Protein AF-A0A9E7ACR1-F1 (afdb_monomer)

Radius of gyration: 17.28 Å; Cα contacts (8 Å, |Δi|>4): 183; chains: 1; bounding box: 45×32×52 Å

InterPro domains:
  IPR011733 Conserved hypothetical CHP02185, integral membrane [PF09605] (6-161)

pLDDT: mean 81.13, std 7.07, range [44.41, 92.38]

Organism: NCBI:txid1382

Foldseek 3Di:
DQPLVVLLCCLQQVLLVVQLVLLLQLQVVQDQQSQLVVLQVVLVVVCVVVLVLSNVLSNVLSVVLSVLQPDHSSSNPLVSSLVSQLSSSLSVLCSLQVCCVPPVPVVLVVCVVPDDPVSSVSSVCCRPPPVNSVSSSVSNSNSSVNSSVVSVVCCVPPPVVVPPD

Sequence (165 aa):
MAPQNTFFVGSWLFPLLATPFYLVMADRIGKRGVLSGSILIFGVLYTFMGGLYCAPVAIVGAVIGELVMWGKDSYHDIKRVIGGYIVYWVTFGFYGIIPYVLFREAYMKQLETYYNAADVTAMIAQYTELPWILLMMALFAAGTIVGGLIGSKFLKKHVRKAKIA

Mean predicted aligned error: 6.89 Å

Structure (mmCIF, N/CA/C/O backbone):
data_AF-A0A9E7ACR1-F1
#
_entry.id   AF-A0A9E7ACR1-F1
#
loop_
_atom_site.group_PDB
_atom_site.id
_atom_site.type_symbol
_atom_site.label_atom_id
_atom_site.label_alt_id
_atom_site.label_comp_id
_atom_site.label_asym_id
_atom_site.label_entity_id
_atom_site.label_seq_id
_atom_site.pdbx_PDB_ins_code
_atom_site.Cartn_x
_atom_site.Cartn_y
_atom_site.Cartn_z
_atom_site.occupancy
_atom_site.B_iso_or_equiv
_atom_site.auth_seq_id
_atom_site.auth_comp_id
_atom_site.auth_asym_id
_atom_site.auth_atom_id
_atom_site.pdbx_PDB_model_num
ATOM 1 N N . MET A 1 1 ? 23.746 -1.151 -2.161 1.00 58.59 1 MET A N 1
ATOM 2 C CA . MET A 1 1 ? 22.807 -2.297 -2.220 1.00 58.59 1 MET A CA 1
ATOM 3 C C . MET A 1 1 ? 22.159 -2.287 -3.592 1.00 58.59 1 MET A C 1
ATOM 5 O O . MET A 1 1 ? 21.960 -1.192 -4.103 1.00 58.59 1 MET A O 1
ATOM 9 N N . ALA A 1 2 ? 21.851 -3.450 -4.173 1.00 76.00 2 ALA A N 1
ATOM 10 C CA . ALA A 1 2 ? 21.134 -3.500 -5.447 1.00 76.00 2 ALA A CA 1
ATOM 11 C C . ALA A 1 2 ? 19.777 -2.769 -5.321 1.00 76.00 2 ALA A C 1
ATOM 13 O O . ALA A 1 2 ? 19.103 -2.957 -4.299 1.00 76.00 2 ALA A O 1
ATOM 14 N N . PRO A 1 3 ? 19.355 -1.966 -6.313 1.00 74.19 3 PRO A N 1
ATOM 15 C CA . PRO A 1 3 ? 18.097 -1.211 -6.260 1.00 74.19 3 PRO A CA 1
ATOM 16 C C . PRO A 1 3 ? 16.863 -2.095 -6.017 1.00 74.19 3 PRO A C 1
ATOM 18 O O . PRO A 1 3 ? 15.929 -1.717 -5.305 1.00 74.19 3 PRO A O 1
ATOM 21 N N . GLN A 1 4 ? 16.901 -3.323 -6.530 1.00 75.69 4 GLN A N 1
ATOM 22 C CA . GLN A 1 4 ? 15.875 -4.338 -6.303 1.00 75.69 4 GLN A CA 1
ATOM 23 C C . GLN A 1 4 ? 15.752 -4.727 -4.815 1.00 75.69 4 GLN A C 1
ATOM 25 O O . GLN A 1 4 ? 14.650 -4.827 -4.277 1.00 75.69 4 GLN A O 1
ATOM 30 N N . ASN A 1 5 ? 16.873 -4.864 -4.098 1.00 79.75 5 ASN A N 1
ATOM 31 C CA . ASN A 1 5 ? 16.851 -5.176 -2.665 1.00 79.75 5 ASN A CA 1
ATOM 32 C C . ASN A 1 5 ? 16.250 -4.023 -1.859 1.00 79.75 5 ASN A C 1
ATOM 34 O O . ASN A 1 5 ? 15.468 -4.250 -0.939 1.00 79.75 5 ASN A O 1
ATOM 38 N N . THR A 1 6 ? 16.581 -2.780 -2.218 1.00 80.50 6 THR A N 1
ATOM 39 C CA . THR A 1 6 ? 15.997 -1.605 -1.558 1.00 80.50 6 THR A CA 1
ATOM 40 C C . THR A 1 6 ? 14.488 -1.511 -1.781 1.00 80.50 6 THR A C 1
ATOM 42 O O . THR A 1 6 ? 13.760 -1.160 -0.852 1.00 80.50 6 THR A O 1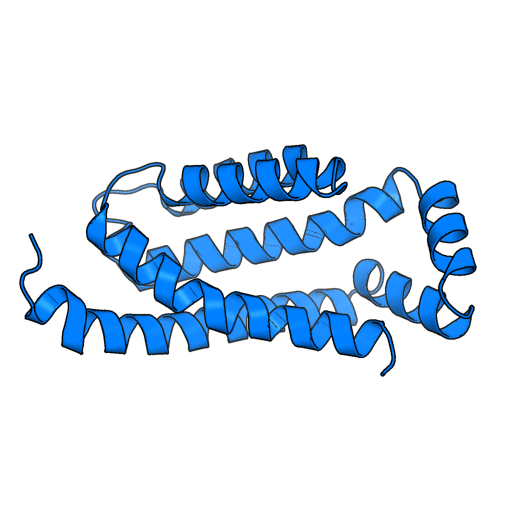
ATOM 45 N N . PHE A 1 7 ? 14.000 -1.904 -2.962 1.00 80.75 7 PHE A N 1
ATOM 46 C CA . PHE A 1 7 ? 12.570 -1.954 -3.263 1.00 80.75 7 PHE A CA 1
ATOM 47 C C . PHE A 1 7 ? 11.829 -2.985 -2.399 1.00 80.75 7 PHE A C 1
ATOM 49 O O . PHE A 1 7 ? 10.820 -2.660 -1.765 1.00 80.75 7 PHE A O 1
ATOM 56 N N . PHE A 1 8 ? 12.354 -4.209 -2.293 1.00 82.25 8 PHE A N 1
ATOM 57 C CA . PHE A 1 8 ? 11.736 -5.241 -1.457 1.00 82.25 8 PHE A CA 1
ATOM 58 C C . PHE A 1 8 ? 11.787 -4.907 0.032 1.00 82.25 8 PHE A C 1
ATOM 60 O O . PHE A 1 8 ? 10.809 -5.157 0.732 1.00 82.25 8 PHE A O 1
ATOM 67 N N . VAL A 1 9 ? 12.867 -4.283 0.517 1.00 84.69 9 VAL A N 1
ATOM 68 C CA . VAL A 1 9 ? 12.928 -3.789 1.901 1.00 84.69 9 VAL A CA 1
ATOM 69 C C . VAL A 1 9 ? 11.837 -2.750 2.155 1.00 84.69 9 VAL A C 1
ATOM 71 O O . VAL A 1 9 ? 11.100 -2.868 3.131 1.00 84.69 9 VAL A O 1
ATOM 74 N N . GLY A 1 10 ? 11.664 -1.781 1.252 1.00 83.06 10 GLY A N 1
ATOM 75 C CA . GLY A 1 10 ? 10.570 -0.813 1.350 1.00 83.06 10 GLY A CA 1
ATOM 76 C C . GLY A 1 10 ? 9.189 -1.480 1.358 1.00 83.06 10 GLY A C 1
ATOM 77 O O . GLY A 1 10 ? 8.321 -1.093 2.139 1.00 83.06 10 GLY A O 1
ATOM 78 N N . SER A 1 11 ? 9.009 -2.530 0.554 1.00 83.44 11 SER A N 1
ATOM 79 C CA . SER A 1 11 ? 7.715 -3.194 0.344 1.00 83.44 11 SER A CA 1
ATOM 80 C C . SER A 1 11 ? 7.116 -3.836 1.602 1.00 83.44 11 SER A C 1
ATOM 82 O O . SER A 1 11 ? 5.901 -3.947 1.695 1.00 83.44 11 SER A O 1
ATOM 84 N N . TRP A 1 12 ? 7.908 -4.224 2.606 1.00 83.81 12 TRP A N 1
ATOM 85 C CA . TRP A 1 12 ? 7.357 -4.692 3.892 1.00 83.81 12 TRP A CA 1
ATOM 86 C C . TRP A 1 12 ? 7.523 -3.675 5.023 1.00 83.81 12 TRP A C 1
ATOM 88 O O . TRP A 1 12 ? 6.684 -3.615 5.924 1.00 83.81 12 TRP A O 1
ATOM 98 N N . LEU A 1 13 ? 8.574 -2.853 4.978 1.00 87.81 13 LEU A N 1
ATOM 99 C CA . LEU A 1 13 ? 8.929 -1.944 6.064 1.00 87.81 13 LEU A CA 1
ATOM 100 C C . LEU A 1 13 ? 8.011 -0.71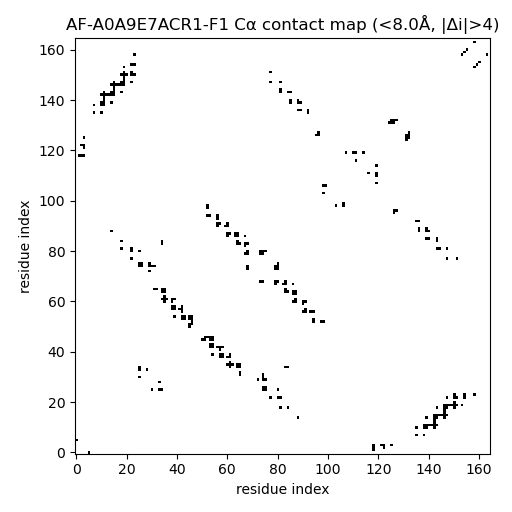1 6.097 1.00 87.81 13 LEU A C 1
ATOM 102 O O . LEU A 1 13 ? 7.572 -0.314 7.178 1.00 87.81 13 LEU A O 1
ATOM 106 N N . PHE A 1 14 ? 7.627 -0.163 4.935 1.00 85.19 14 PHE A N 1
ATOM 107 C CA . PHE A 1 14 ? 6.649 0.932 4.867 1.00 85.19 14 PHE A CA 1
ATOM 108 C C . PHE A 1 14 ? 5.275 0.526 5.424 1.00 85.19 14 PHE A C 1
ATOM 110 O O . PHE A 1 14 ? 4.798 1.209 6.335 1.00 85.19 14 PHE A O 1
ATOM 117 N N . PRO A 1 15 ? 4.644 -0.584 4.983 1.00 86.56 15 PRO A N 1
ATOM 118 C CA . PRO A 1 15 ? 3.390 -1.031 5.581 1.00 86.56 15 PRO A CA 1
ATOM 119 C C . PRO A 1 15 ? 3.520 -1.346 7.068 1.00 86.56 15 PRO A C 1
ATOM 121 O O . PRO A 1 15 ? 2.628 -0.997 7.840 1.00 86.56 15 PRO A O 1
ATOM 124 N N . LEU A 1 16 ? 4.621 -1.969 7.495 1.00 89.75 16 LEU A N 1
ATOM 125 C CA . LEU A 1 16 ? 4.832 -2.313 8.900 1.00 89.75 16 LEU A CA 1
ATOM 126 C C . LEU A 1 16 ? 4.833 -1.078 9.801 1.00 89.75 16 LEU A C 1
ATOM 128 O O . LEU A 1 16 ? 4.236 -1.115 10.877 1.00 89.75 16 LEU A O 1
ATOM 132 N N . LEU A 1 17 ? 5.468 0.009 9.360 1.00 88.69 17 LEU A N 1
ATOM 133 C CA . LEU A 1 17 ? 5.509 1.259 10.114 1.00 88.69 17 LEU A CA 1
ATOM 134 C C . LEU A 1 17 ? 4.220 2.070 9.978 1.00 88.69 17 LEU A C 1
ATOM 136 O O . LEU A 1 17 ? 3.770 2.633 10.969 1.00 88.69 17 LEU A O 1
ATOM 140 N N . ALA A 1 18 ? 3.606 2.122 8.794 1.00 87.25 18 ALA A N 1
ATOM 141 C CA . ALA A 1 18 ? 2.428 2.953 8.543 1.00 87.25 18 ALA A CA 1
ATOM 142 C C . ALA A 1 18 ? 1.132 2.360 9.125 1.00 87.25 18 ALA A C 1
ATOM 144 O O . ALA A 1 18 ? 0.287 3.094 9.644 1.00 87.25 18 ALA A O 1
ATOM 145 N N . THR A 1 19 ? 0.980 1.031 9.096 1.00 88.62 19 THR A N 1
ATOM 146 C CA . THR A 1 19 ? -0.263 0.357 9.514 1.00 88.62 19 THR A CA 1
ATOM 147 C C . THR A 1 19 ? -0.652 0.621 10.975 1.00 88.62 19 THR A C 1
ATOM 149 O O . THR A 1 19 ? -1.828 0.904 11.210 1.00 88.62 19 THR A O 1
ATOM 152 N N . PRO A 1 20 ? 0.258 0.581 11.973 1.00 86.88 20 PRO A N 1
ATOM 153 C CA . PRO A 1 20 ? -0.089 0.903 13.353 1.00 86.88 20 PRO A CA 1
ATOM 154 C C . PRO A 1 20 ? -0.726 2.289 13.512 1.00 86.88 20 PRO A C 1
ATOM 156 O O . PRO A 1 20 ? -1.731 2.421 14.209 1.00 86.88 20 PRO A O 1
ATOM 159 N N . PHE A 1 21 ? -0.171 3.310 12.852 1.00 86.56 21 PHE A N 1
ATOM 160 C CA . PHE A 1 21 ? -0.686 4.680 12.923 1.00 86.56 21 PHE A CA 1
ATOM 161 C C . PHE A 1 21 ? -2.009 4.824 12.182 1.00 86.56 21 PHE A C 1
ATOM 163 O O . PHE A 1 21 ? -2.943 5.430 12.710 1.00 86.56 21 PHE A O 1
ATOM 170 N N . TYR A 1 22 ? -2.112 4.216 10.998 1.00 86.12 22 TYR A N 1
ATOM 171 C CA . TYR A 1 22 ? -3.355 4.197 10.241 1.00 86.12 22 TYR A CA 1
ATOM 172 C C . TYR A 1 22 ? -4.493 3.558 11.050 1.00 86.12 22 TYR A C 1
ATOM 174 O O . TYR A 1 22 ? -5.585 4.110 11.113 1.00 86.12 22 TYR A O 1
ATOM 182 N N . LEU A 1 23 ? -4.223 2.454 11.750 1.00 85.94 23 LEU A N 1
ATOM 183 C CA . LEU A 1 23 ? -5.199 1.754 12.589 1.00 85.94 23 LEU A CA 1
ATOM 184 C C . LEU A 1 23 ? -5.679 2.627 13.760 1.00 85.94 23 LEU A C 1
ATOM 186 O O . LEU A 1 23 ? -6.873 2.667 14.044 1.00 85.94 23 LEU A O 1
ATOM 190 N N . VAL A 1 24 ? -4.779 3.378 14.403 1.00 84.25 24 VAL A N 1
ATOM 191 C CA . VAL A 1 24 ? -5.146 4.340 15.459 1.00 84.25 24 VAL A CA 1
ATOM 192 C C . VAL A 1 24 ? -6.015 5.474 14.911 1.00 84.25 24 VAL A C 1
ATOM 194 O O . VAL A 1 24 ? -7.001 5.852 15.542 1.00 84.25 24 VAL A O 1
ATOM 197 N N . MET A 1 25 ? -5.669 6.012 13.742 1.00 85.50 25 MET A N 1
ATOM 198 C CA . MET A 1 25 ? -6.438 7.072 13.089 1.00 85.50 25 MET A CA 1
ATOM 199 C C . MET A 1 25 ? -7.823 6.580 12.645 1.00 85.50 25 MET A C 1
ATOM 201 O O . MET A 1 25 ? -8.819 7.260 12.889 1.00 85.50 25 MET A O 1
ATOM 205 N N . ALA A 1 26 ? -7.892 5.391 12.040 1.00 85.81 26 ALA A N 1
ATOM 206 C CA . ALA A 1 26 ? -9.129 4.743 11.619 1.00 85.81 26 ALA A CA 1
ATOM 207 C C . ALA A 1 26 ? -10.080 4.519 12.803 1.00 85.81 26 ALA A C 1
ATOM 209 O O . ALA A 1 26 ? -11.244 4.907 12.715 1.00 85.81 26 ALA A O 1
ATOM 210 N N . ASP A 1 27 ? -9.572 3.985 13.919 1.00 84.19 27 ASP A N 1
ATOM 211 C CA . ASP A 1 27 ? -10.364 3.744 15.132 1.00 84.19 27 ASP A CA 1
ATOM 212 C C . ASP A 1 27 ? -10.870 5.041 15.772 1.00 84.19 27 ASP A C 1
ATOM 214 O O . ASP A 1 27 ? -11.996 5.093 16.252 1.00 84.19 27 ASP A O 1
ATOM 218 N N . ARG A 1 28 ? -10.055 6.105 15.776 1.00 81.25 28 ARG A N 1
ATOM 219 C CA . ARG A 1 28 ? -10.448 7.389 16.375 1.00 81.25 28 ARG A CA 1
ATOM 220 C C . ARG A 1 28 ? -11.470 8.149 15.551 1.00 81.25 28 ARG A C 1
ATOM 222 O O . AR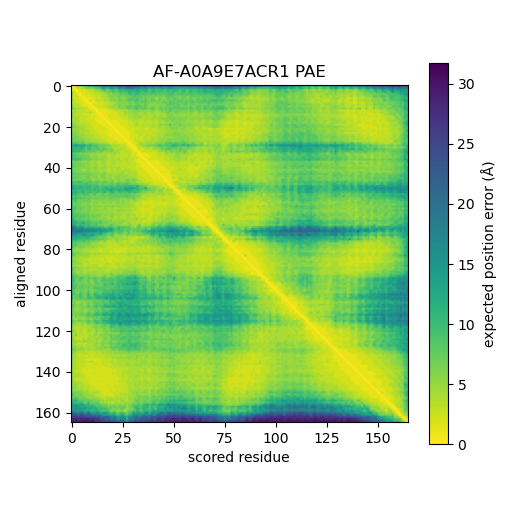G A 1 28 ? -12.392 8.730 16.112 1.00 81.25 28 ARG A O 1
ATOM 229 N N . ILE A 1 29 ? -11.268 8.223 14.238 1.00 83.69 29 ILE A N 1
ATOM 230 C CA . ILE A 1 29 ? -12.178 8.988 13.390 1.00 83.69 29 ILE A CA 1
ATOM 23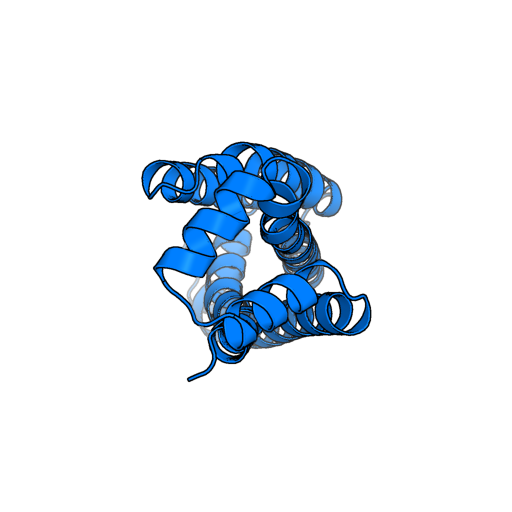1 C C . ILE A 1 29 ? -13.475 8.199 13.197 1.00 83.69 29 ILE A C 1
ATOM 233 O O . ILE A 1 29 ? -14.546 8.801 13.222 1.00 83.69 29 ILE A O 1
ATOM 237 N N . GLY A 1 30 ? -13.393 6.878 12.994 1.00 79.38 30 GLY A N 1
ATOM 238 C CA . GLY A 1 30 ? -14.554 5.984 12.925 1.00 79.38 30 GLY A CA 1
ATOM 239 C C . GLY A 1 30 ? -15.549 6.291 11.796 1.00 79.38 30 GLY A C 1
ATOM 240 O O . GLY A 1 30 ? -16.653 5.747 11.785 1.00 79.38 30 GLY A O 1
ATOM 241 N N . LYS A 1 31 ? -15.195 7.174 10.851 1.00 81.25 31 LYS A N 1
ATOM 242 C CA . LYS A 1 31 ? -16.069 7.650 9.768 1.00 81.25 31 LYS A CA 1
ATOM 243 C C . LYS A 1 31 ? -15.674 7.044 8.428 1.00 81.25 31 LYS A C 1
ATOM 245 O O . LYS A 1 31 ? -14.513 6.732 8.177 1.00 81.25 31 LYS A O 1
ATOM 250 N N . ARG A 1 32 ? -16.666 6.944 7.543 1.00 80.56 32 ARG A N 1
ATOM 251 C CA . ARG A 1 32 ? -16.461 6.602 6.131 1.00 80.56 32 ARG A CA 1
ATOM 252 C C . ARG A 1 32 ? -15.594 7.654 5.448 1.00 80.56 32 ARG A C 1
ATOM 254 O O . ARG A 1 32 ? -15.688 8.836 5.773 1.00 80.56 32 ARG A O 1
ATOM 261 N N . GLY A 1 33 ? -14.754 7.214 4.524 1.00 80.50 33 GLY A N 1
ATOM 262 C CA . GLY A 1 33 ? -13.837 8.056 3.770 1.00 80.50 33 GLY A CA 1
ATOM 263 C C . GLY A 1 33 ? -12.489 8.283 4.447 1.00 80.50 33 GLY A C 1
ATOM 264 O O . GLY A 1 33 ? -11.645 8.949 3.862 1.00 80.50 33 GLY A O 1
ATOM 265 N N . VAL A 1 34 ? -12.232 7.742 5.645 1.00 84.75 34 VAL A N 1
ATOM 266 C CA . VAL A 1 34 ? -10.931 7.922 6.325 1.00 84.75 34 VAL A CA 1
ATOM 267 C C . VAL A 1 34 ? -9.805 7.224 5.568 1.00 84.75 34 VAL A C 1
ATOM 269 O O . VAL A 1 34 ? -8.718 7.781 5.423 1.00 84.75 34 VAL A O 1
ATOM 272 N N . LEU A 1 35 ? -10.074 6.023 5.043 1.00 83.69 35 LEU A N 1
ATOM 273 C CA . LEU A 1 35 ? -9.139 5.321 4.164 1.00 83.69 35 LEU A CA 1
ATOM 274 C C . LEU A 1 35 ? -8.911 6.150 2.893 1.00 83.69 35 LEU A C 1
ATOM 276 O O . LEU A 1 35 ? -7.779 6.551 2.629 1.00 83.69 35 LEU A O 1
ATOM 280 N N . SER A 1 36 ? -9.988 6.492 2.181 1.00 84.94 36 SER A N 1
ATOM 281 C CA . SER A 1 36 ? -9.925 7.299 0.956 1.00 84.94 36 SER A CA 1
ATOM 282 C C . SER A 1 36 ? -9.166 8.612 1.137 1.00 84.94 36 SER A C 1
ATOM 284 O O . SER A 1 36 ? -8.255 8.909 0.374 1.00 84.94 36 SER A O 1
ATOM 286 N N . GLY A 1 37 ? -9.500 9.386 2.169 1.00 84.75 37 GLY A N 1
ATOM 287 C CA . GLY A 1 37 ? -8.884 10.679 2.452 1.00 84.75 37 GLY A CA 1
ATOM 288 C C . GLY A 1 37 ? -7.391 10.553 2.732 1.00 84.75 37 GLY A C 1
ATOM 289 O O . GLY A 1 37 ? -6.604 11.323 2.189 1.00 84.75 37 GLY A O 1
ATOM 290 N N . SER A 1 38 ? -6.981 9.542 3.505 1.00 84.62 38 SER A N 1
ATOM 291 C CA . SER A 1 38 ? -5.559 9.297 3.774 1.00 84.62 38 SER A CA 1
ATOM 292 C C . SER A 1 38 ? -4.772 8.946 2.507 1.00 84.62 38 SER A C 1
ATOM 294 O O . SER A 1 38 ? -3.675 9.464 2.298 1.00 84.62 38 SER A O 1
ATOM 296 N N . ILE A 1 39 ? -5.365 8.137 1.624 1.00 84.88 39 ILE A N 1
ATOM 297 C CA . ILE A 1 39 ? -4.759 7.729 0.354 1.00 84.88 39 ILE A CA 1
ATOM 298 C C . ILE A 1 39 ? -4.687 8.905 -0.622 1.00 84.88 39 ILE A C 1
ATOM 300 O O . ILE A 1 39 ? -3.666 9.091 -1.278 1.00 84.88 39 ILE A O 1
ATOM 304 N N . LEU A 1 40 ? -5.743 9.715 -0.711 1.00 86.19 40 LEU A N 1
ATOM 305 C CA . LEU A 1 40 ? -5.781 10.881 -1.591 1.00 86.19 40 LEU A CA 1
ATOM 306 C C . LEU A 1 40 ? -4.769 11.942 -1.158 1.00 86.19 40 LEU A C 1
ATOM 308 O O . LEU A 1 40 ? -4.049 12.460 -2.006 1.00 86.19 40 LEU A O 1
ATOM 312 N N . ILE A 1 41 ? -4.656 12.223 0.145 1.00 87.06 41 ILE A N 1
ATOM 313 C CA . ILE A 1 41 ? -3.630 13.138 0.668 1.00 87.06 41 ILE A CA 1
ATOM 314 C C . ILE A 1 41 ? -2.235 12.616 0.313 1.00 87.06 41 ILE A C 1
ATOM 316 O O . ILE A 1 41 ? -1.416 13.369 -0.212 1.00 87.06 41 ILE A O 1
ATOM 320 N N . PHE A 1 42 ? -1.977 11.325 0.539 1.00 83.56 42 PHE A N 1
ATOM 321 C CA . PHE A 1 42 ? -0.707 10.709 0.169 1.00 83.56 42 PHE A CA 1
ATOM 322 C C . PHE A 1 42 ? -0.430 10.817 -1.339 1.00 83.56 42 PHE A C 1
ATOM 324 O O . PHE A 1 42 ? 0.654 11.240 -1.733 1.00 83.56 42 PHE A O 1
ATOM 331 N N . GLY A 1 43 ? -1.418 10.512 -2.182 1.00 82.75 43 GLY A N 1
ATOM 332 C CA . GLY A 1 43 ? -1.310 10.607 -3.637 1.00 82.75 43 GLY A CA 1
ATOM 333 C C . GLY A 1 43 ? -1.015 12.022 -4.125 1.00 82.75 43 GLY A C 1
ATOM 334 O O . GLY A 1 43 ? -0.138 12.208 -4.967 1.00 82.75 43 GLY A O 1
ATOM 335 N N . VAL A 1 44 ? -1.687 13.032 -3.566 1.00 84.69 44 VAL A N 1
ATOM 336 C CA . VAL A 1 44 ? -1.451 14.448 -3.890 1.00 84.69 44 VAL A CA 1
ATOM 337 C C . VAL A 1 44 ? -0.032 14.863 -3.506 1.00 84.69 44 VAL A C 1
ATOM 339 O O . VAL A 1 44 ? 0.681 15.421 -4.338 1.00 84.69 44 VAL A O 1
ATOM 342 N N . LEU A 1 45 ? 0.415 14.546 -2.288 1.00 85.69 45 LEU A N 1
ATOM 343 C CA . LEU A 1 45 ? 1.780 14.852 -1.847 1.00 85.69 45 LEU A CA 1
ATOM 344 C C . LEU A 1 45 ? 2.822 14.187 -2.751 1.00 85.69 45 LEU A C 1
ATOM 346 O O . LEU A 1 45 ? 3.765 14.837 -3.195 1.00 85.69 45 LEU A O 1
ATOM 350 N N . TYR A 1 46 ? 2.619 12.914 -3.086 1.00 78.44 46 TYR A N 1
ATOM 351 C CA . TYR A 1 46 ? 3.532 12.170 -3.949 1.00 78.44 46 TYR A CA 1
ATOM 352 C C . TYR A 1 46 ? 3.569 12.727 -5.380 1.00 78.44 46 TYR A C 1
ATOM 354 O O . TYR A 1 46 ? 4.620 12.753 -6.018 1.00 78.44 46 TYR A O 1
ATOM 362 N N . THR A 1 47 ? 2.437 13.242 -5.862 1.00 81.06 47 THR A N 1
ATOM 363 C CA . THR A 1 47 ? 2.332 13.939 -7.152 1.00 81.06 47 THR A CA 1
ATOM 364 C C . THR A 1 47 ? 3.174 15.214 -7.152 1.00 81.06 47 THR A C 1
ATOM 366 O O . THR A 1 47 ? 3.951 15.426 -8.081 1.00 81.06 47 THR A O 1
ATOM 369 N N . PHE A 1 48 ? 3.104 16.022 -6.086 1.00 82.31 48 PHE A N 1
ATOM 370 C CA . PHE A 1 48 ? 3.945 17.218 -5.933 1.00 82.31 48 PHE A CA 1
ATOM 371 C C . PHE A 1 48 ? 5.440 16.898 -5.824 1.00 82.31 48 PHE A C 1
ATOM 373 O O . PHE A 1 48 ? 6.265 17.688 -6.275 1.00 82.31 48 PHE A O 1
ATOM 380 N N . MET A 1 49 ? 5.802 15.731 -5.287 1.00 81.31 49 MET A N 1
ATOM 381 C CA . MET A 1 49 ? 7.189 15.249 -5.229 1.00 81.31 49 MET A CA 1
ATOM 382 C C . MET A 1 49 ? 7.715 14.711 -6.575 1.00 81.31 49 MET A C 1
ATOM 384 O O . MET A 1 49 ? 8.804 14.143 -6.624 1.00 81.31 49 MET A O 1
ATOM 388 N N . GLY A 1 50 ? 6.961 14.877 -7.668 1.00 69.62 50 GLY A N 1
ATOM 389 C CA . GLY A 1 50 ? 7.343 14.454 -9.018 1.00 69.62 50 GLY A CA 1
ATOM 390 C C . GLY A 1 50 ? 6.738 13.118 -9.456 1.00 69.62 50 GLY A C 1
ATOM 391 O O . GLY A 1 50 ? 6.904 12.714 -10.605 1.00 69.62 50 GLY A O 1
ATOM 392 N N . GLY A 1 51 ? 5.984 12.439 -8.588 1.00 72.62 51 GLY A N 1
ATOM 393 C CA . GLY A 1 51 ? 5.265 11.208 -8.910 1.00 72.62 51 GLY A CA 1
ATOM 394 C C . GLY A 1 51 ? 3.908 11.477 -9.554 1.00 72.62 51 GLY A C 1
ATOM 395 O O . GLY A 1 51 ? 2.891 11.058 -9.012 1.00 72.62 51 GLY A O 1
ATOM 396 N N . LEU A 1 52 ? 3.874 12.180 -10.692 1.00 70.94 52 LEU A N 1
ATOM 397 C CA . LEU A 1 52 ? 2.638 12.604 -11.377 1.00 70.94 52 LEU A CA 1
ATOM 398 C C . LEU A 1 52 ? 1.633 11.461 -11.612 1.00 70.94 52 LEU A C 1
ATOM 400 O O . LEU A 1 52 ? 0.423 11.648 -11.495 1.00 70.94 52 LEU A O 1
ATOM 404 N N . TYR A 1 53 ? 2.132 10.253 -11.877 1.00 71.88 53 TYR A N 1
ATOM 405 C CA . TYR A 1 53 ? 1.308 9.065 -12.113 1.00 71.88 53 TYR A 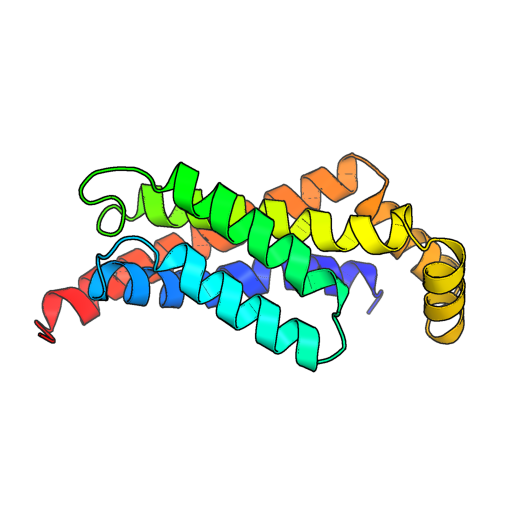CA 1
ATOM 406 C C . TYR A 1 53 ? 0.694 8.474 -10.833 1.00 71.88 53 TYR A C 1
ATOM 408 O O . TYR A 1 53 ? -0.135 7.569 -10.903 1.00 71.88 53 TYR A O 1
ATOM 416 N N . CYS A 1 54 ? 1.090 8.962 -9.655 1.00 73.25 54 CYS A N 1
ATOM 417 C CA . CYS A 1 54 ? 0.579 8.483 -8.377 1.00 73.25 54 CYS A CA 1
ATOM 418 C C . CYS A 1 54 ? -0.840 8.999 -8.129 1.00 73.25 54 CYS A C 1
ATOM 420 O O . CYS A 1 54 ? -1.643 8.277 -7.548 1.00 73.25 54 CYS A O 1
ATOM 422 N N . ALA A 1 55 ? -1.195 10.187 -8.636 1.00 77.88 55 ALA A N 1
ATOM 423 C CA . ALA A 1 55 ? -2.543 10.745 -8.514 1.00 77.88 55 ALA A CA 1
ATOM 424 C C . ALA A 1 55 ? -3.654 9.804 -9.028 1.00 77.88 55 ALA A C 1
ATOM 426 O O . ALA A 1 55 ? -4.539 9.468 -8.237 1.00 77.88 55 ALA A O 1
ATOM 427 N N . PRO A 1 56 ? -3.647 9.329 -10.294 1.00 78.81 56 PRO A N 1
ATOM 428 C CA . PRO A 1 56 ? -4.703 8.441 -10.778 1.00 78.81 56 PRO A CA 1
ATOM 429 C C . PRO A 1 56 ? -4.743 7.113 -10.014 1.00 78.81 56 PRO A C 1
ATOM 431 O O . PRO A 1 56 ? -5.826 6.635 -9.686 1.00 78.81 56 PRO A O 1
ATOM 434 N N . VAL A 1 57 ? -3.588 6.541 -9.655 1.00 79.12 57 VAL A N 1
ATOM 435 C CA . VAL A 1 57 ? -3.551 5.282 -8.892 1.00 79.12 57 VAL A CA 1
ATOM 436 C C . VAL A 1 57 ? -4.052 5.471 -7.465 1.00 79.12 57 VAL A C 1
ATOM 438 O O . VAL A 1 57 ? -4.767 4.614 -6.955 1.00 79.12 57 VAL A O 1
ATOM 441 N N . ALA A 1 58 ? -3.746 6.600 -6.830 1.00 82.69 58 ALA A N 1
ATOM 442 C CA . ALA A 1 58 ? -4.272 6.940 -5.517 1.00 82.69 58 ALA A CA 1
ATOM 443 C C . ALA A 1 58 ? -5.795 7.117 -5.553 1.00 82.69 58 ALA A C 1
ATOM 445 O O . ALA A 1 58 ? -6.466 6.654 -4.639 1.00 82.69 58 ALA A O 1
ATOM 446 N N . ILE A 1 59 ? -6.357 7.707 -6.615 1.00 85.00 59 ILE A N 1
ATOM 447 C CA . ILE A 1 59 ? -7.815 7.803 -6.794 1.00 85.00 59 ILE A CA 1
ATOM 448 C C . ILE A 1 59 ? -8.431 6.404 -6.909 1.00 85.00 59 ILE A C 1
ATOM 450 O O . ILE A 1 59 ? -9.371 6.090 -6.179 1.00 85.00 59 ILE A O 1
ATOM 454 N N . VAL A 1 60 ? -7.883 5.537 -7.768 1.00 85.00 60 VAL A N 1
ATOM 455 C CA . VAL A 1 60 ? -8.380 4.159 -7.921 1.00 85.00 60 VAL A CA 1
ATOM 456 C C . VAL A 1 60 ? -8.239 3.372 -6.614 1.00 85.00 60 VAL A C 1
ATOM 458 O O . VAL A 1 60 ? -9.195 2.737 -6.172 1.00 85.00 60 VAL A O 1
ATOM 461 N N . GLY A 1 61 ? -7.086 3.457 -5.949 1.00 82.75 61 GLY A N 1
ATOM 462 C CA . GLY A 1 61 ? -6.825 2.793 -4.673 1.00 82.75 61 GLY A CA 1
ATOM 463 C C . GLY A 1 61 ? -7.710 3.299 -3.537 1.00 82.75 61 GLY A C 1
ATOM 464 O O . GLY A 1 61 ? -8.165 2.495 -2.726 1.00 82.75 61 GLY A O 1
ATOM 465 N N . ALA A 1 62 ? -8.013 4.599 -3.504 1.00 84.44 62 ALA A N 1
ATOM 466 C CA . ALA A 1 62 ? -8.961 5.178 -2.560 1.00 84.44 62 ALA A CA 1
ATOM 467 C C . ALA A 1 62 ? -10.363 4.596 -2.772 1.00 84.44 62 ALA A C 1
ATOM 469 O O . ALA A 1 62 ? -10.964 4.106 -1.820 1.00 84.44 62 ALA A O 1
ATOM 470 N N . VAL A 1 63 ? -10.850 4.568 -4.017 1.00 85.69 63 VAL A N 1
ATOM 471 C CA . VAL A 1 63 ? -12.178 4.030 -4.346 1.00 85.69 63 VAL A CA 1
ATOM 472 C C . VAL A 1 63 ? -12.267 2.539 -4.020 1.00 85.69 63 VAL A C 1
ATOM 474 O O . VAL A 1 63 ? -13.174 2.125 -3.302 1.00 85.69 63 VAL A O 1
ATOM 477 N N . ILE A 1 64 ? -11.320 1.724 -4.496 1.00 85.31 64 ILE A N 1
ATOM 478 C CA . ILE A 1 64 ? -11.335 0.269 -4.276 1.00 85.31 64 ILE A CA 1
ATOM 479 C C . ILE A 1 64 ? -11.182 -0.057 -2.787 1.00 85.31 64 ILE A C 1
ATOM 481 O O . ILE A 1 64 ? -11.926 -0.882 -2.255 1.00 85.31 64 ILE A O 1
ATOM 485 N N . GLY A 1 65 ? -10.251 0.601 -2.097 1.00 81.44 65 GLY A N 1
ATOM 486 C CA . GLY A 1 65 ? -10.048 0.396 -0.668 1.00 81.44 65 GLY A CA 1
ATOM 487 C C . GLY A 1 65 ? -11.299 0.730 0.150 1.00 81.44 65 GLY A C 1
ATOM 488 O O . GLY A 1 65 ? -11.666 -0.008 1.065 1.00 81.44 65 GLY A O 1
ATOM 489 N N . GLU A 1 66 ? -11.986 1.824 -0.186 1.00 83.25 66 GLU A N 1
ATOM 490 C CA . GLU A 1 66 ? -13.208 2.250 0.501 1.00 83.25 66 GLU A CA 1
ATOM 491 C C . GLU A 1 66 ? -14.376 1.297 0.247 1.00 83.25 66 GLU A C 1
ATOM 493 O O . GLU A 1 66 ? -15.133 0.993 1.169 1.00 83.25 66 GLU A O 1
ATOM 498 N N . LEU A 1 67 ? -14.487 0.769 -0.975 1.00 83.31 67 LEU A N 1
ATOM 499 C CA . LEU A 1 67 ? -15.472 -0.256 -1.320 1.00 83.31 67 LEU A CA 1
ATOM 500 C C . LEU A 1 67 ? -15.279 -1.528 -0.482 1.00 83.31 67 LEU A C 1
ATOM 502 O O . LEU A 1 67 ? -16.257 -2.103 -0.011 1.00 83.31 67 LEU A O 1
ATOM 506 N N . VAL A 1 68 ? -14.034 -1.937 -0.219 1.00 80.06 68 VAL A N 1
ATOM 507 C CA . VAL A 1 68 ? -13.735 -3.075 0.672 1.00 80.06 68 VAL A CA 1
ATOM 508 C C . VAL A 1 68 ? -14.111 -2.773 2.127 1.00 80.06 68 VAL A C 1
ATOM 510 O O . VAL A 1 68 ? -14.527 -3.664 2.869 1.00 80.06 68 VAL A O 1
ATOM 513 N N . MET A 1 69 ? -14.030 -1.506 2.533 1.00 78.50 69 MET A N 1
ATOM 514 C CA . MET A 1 69 ? -14.434 -1.034 3.859 1.00 78.50 69 MET A CA 1
ATOM 515 C C . MET A 1 69 ? -15.937 -0.734 3.975 1.00 78.50 69 MET A C 1
ATOM 517 O O . MET A 1 69 ? -16.403 -0.312 5.041 1.00 78.50 69 MET A O 1
ATOM 521 N N . TRP A 1 70 ? -16.735 -0.996 2.936 1.00 76.12 70 TRP A N 1
ATOM 522 C CA . TRP A 1 70 ? -18.165 -0.704 2.936 1.00 76.12 70 TRP A CA 1
ATOM 523 C C . TRP A 1 70 ? -18.914 -1.540 3.989 1.00 76.12 70 TRP A C 1
ATOM 525 O O . TRP A 1 70 ? -18.931 -2.772 3.975 1.00 76.12 70 TRP A O 1
ATOM 535 N N . GLY A 1 71 ? -19.537 -0.869 4.961 1.00 69.25 71 GLY A N 1
ATOM 536 C CA . GLY A 1 71 ? -20.247 -1.532 6.057 1.00 69.25 71 GLY A CA 1
ATOM 537 C C . GLY A 1 71 ? -20.601 -0.598 7.213 1.00 69.25 71 GLY A C 1
ATOM 538 O O . GLY A 1 71 ? -20.273 0.593 7.193 1.00 69.25 71 GLY A O 1
ATOM 539 N N . LYS A 1 72 ? -21.327 -1.124 8.205 1.00 68.56 72 LYS A N 1
ATOM 540 C CA . LYS A 1 72 ? -21.485 -0.481 9.520 1.00 68.56 72 LYS A CA 1
ATOM 541 C C . LYS A 1 72 ? -20.282 -0.863 10.386 1.00 68.56 72 LYS A C 1
ATOM 543 O O . LYS A 1 72 ? -19.841 -2.005 10.325 1.00 68.56 72 LYS A O 1
ATOM 548 N N . ASP A 1 73 ? -19.738 0.104 11.122 1.00 70.44 73 ASP A N 1
ATOM 549 C CA . ASP A 1 73 ? -18.615 -0.069 12.059 1.00 70.44 73 ASP A CA 1
ATOM 550 C C . ASP A 1 73 ? -17.314 -0.663 11.484 1.00 70.44 73 ASP A C 1
ATOM 552 O O . ASP A 1 73 ? -16.428 -1.063 12.239 1.00 70.44 73 ASP A O 1
ATOM 556 N N . SER A 1 74 ? -17.134 -0.653 10.156 1.00 75.12 74 SER A N 1
ATOM 557 C CA . SER A 1 74 ? -15.942 -1.212 9.498 1.00 75.12 74 SER A CA 1
ATOM 558 C C . SER A 1 74 ? -14.619 -0.632 10.012 1.00 75.12 74 SER A C 1
ATOM 560 O O . SER A 1 74 ? -13.616 -1.335 10.007 1.00 75.12 74 SER A O 1
ATOM 562 N N . TYR A 1 75 ? -14.608 0.624 10.469 1.00 79.00 75 TYR A N 1
ATOM 563 C CA . TYR A 1 75 ? -13.406 1.305 10.965 1.00 79.00 75 TYR A CA 1
ATOM 564 C C . TYR A 1 75 ? -13.039 0.959 12.416 1.00 79.00 75 TYR A C 1
ATOM 566 O O . TYR A 1 75 ? -11.895 1.168 12.810 1.00 79.00 75 TYR A O 1
ATOM 574 N N . HIS A 1 76 ? -13.966 0.383 13.189 1.00 76.69 76 HIS A N 1
ATOM 575 C CA . HIS A 1 76 ? -13.693 -0.137 14.535 1.00 76.69 76 HIS A CA 1
ATOM 576 C C . HIS A 1 76 ? -13.274 -1.619 14.512 1.00 76.69 76 HIS A C 1
ATOM 578 O O . HIS A 1 76 ? -12.707 -2.128 15.489 1.00 76.69 76 HIS A O 1
ATOM 584 N N . ASP A 1 77 ? -13.533 -2.317 13.398 1.00 82.81 77 ASP A N 1
ATOM 585 C CA . ASP A 1 77 ? -13.067 -3.679 13.154 1.00 82.81 77 ASP A CA 1
ATOM 586 C C . ASP A 1 77 ? -11.648 -3.672 12.575 1.00 82.81 77 ASP A C 1
ATOM 588 O O . ASP A 1 77 ? -11.409 -3.469 11.383 1.00 82.81 77 ASP A O 1
ATOM 592 N N . ILE A 1 78 ? -10.691 -3.977 13.447 1.00 81.62 78 ILE A N 1
ATOM 593 C CA . ILE A 1 78 ? -9.266 -4.057 13.125 1.00 81.62 78 ILE A CA 1
ATOM 594 C C . ILE A 1 78 ? -8.990 -4.974 11.924 1.00 81.62 78 ILE A C 1
ATOM 596 O O . ILE A 1 78 ? -8.110 -4.669 11.122 1.00 81.62 78 ILE A O 1
ATOM 600 N N . LYS A 1 79 ? -9.721 -6.085 11.770 1.00 83.31 79 LYS A N 1
ATOM 601 C CA . LYS A 1 79 ? -9.483 -7.022 10.661 1.00 83.31 79 LYS A CA 1
ATOM 602 C C . LYS A 1 79 ? -9.891 -6.410 9.326 1.00 83.31 79 LYS A C 1
ATOM 604 O O . LYS A 1 79 ? -9.171 -6.576 8.345 1.00 83.31 79 LYS A O 1
ATOM 609 N N . ARG A 1 80 ? -11.008 -5.677 9.301 1.00 82.56 80 ARG A N 1
ATOM 610 C CA . ARG A 1 80 ? -11.468 -4.950 8.111 1.00 82.56 80 ARG A CA 1
ATOM 611 C C . ARG A 1 80 ? -10.498 -3.837 7.745 1.00 82.56 80 ARG A C 1
ATOM 613 O O . ARG A 1 80 ? -10.071 -3.791 6.599 1.00 82.5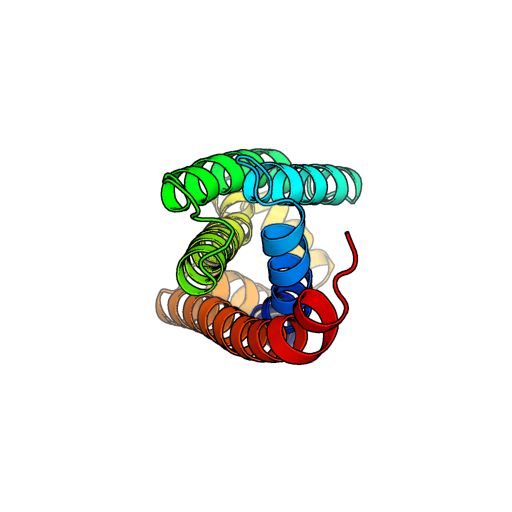6 80 ARG A O 1
ATOM 620 N N . VAL A 1 81 ? -10.071 -3.029 8.719 1.00 85.06 81 VAL A N 1
ATOM 621 C CA . VAL A 1 81 ? -9.081 -1.955 8.512 1.00 85.06 81 VAL A CA 1
ATOM 622 C C . VAL A 1 81 ? -7.778 -2.504 7.919 1.00 85.06 81 VAL A C 1
ATOM 624 O O . VAL A 1 81 ? -7.285 -1.965 6.931 1.00 85.06 81 VAL A O 1
ATOM 627 N N . ILE A 1 82 ? -7.248 -3.606 8.465 1.00 86.44 82 ILE A N 1
ATOM 628 C CA . ILE A 1 82 ? -6.061 -4.290 7.922 1.00 86.44 82 ILE A CA 1
ATOM 629 C C . ILE A 1 82 ? -6.330 -4.787 6.495 1.00 86.44 82 ILE A C 1
ATOM 631 O O . ILE A 1 82 ? -5.510 -4.556 5.613 1.00 86.44 82 ILE A O 1
ATOM 635 N N . GLY A 1 83 ? -7.477 -5.427 6.248 1.00 85.00 83 GLY A N 1
ATOM 636 C CA . GLY A 1 83 ? -7.855 -5.920 4.921 1.00 85.00 83 GLY A CA 1
ATOM 637 C C . GLY A 1 83 ? -7.940 -4.811 3.867 1.00 85.00 83 GLY A C 1
ATOM 638 O O . GLY A 1 83 ? -7.341 -4.936 2.801 1.00 85.00 83 GLY A O 1
ATOM 63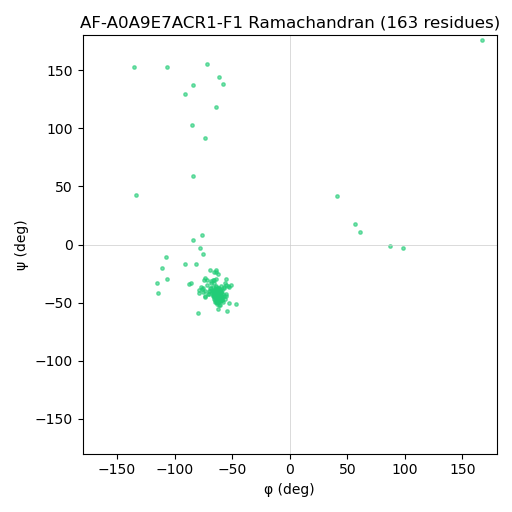9 N N . GLY A 1 84 ? -8.605 -3.697 4.182 1.00 85.00 84 GLY A N 1
ATOM 640 C CA . GLY A 1 84 ? -8.681 -2.529 3.299 1.00 85.00 84 GLY A CA 1
ATOM 641 C C . GLY A 1 84 ? -7.308 -1.913 3.025 1.00 85.00 84 GLY A C 1
ATOM 642 O O . GLY A 1 84 ? -7.015 -1.525 1.895 1.00 85.00 84 GLY A O 1
ATOM 643 N N . TYR A 1 85 ? -6.425 -1.895 4.028 1.00 84.69 85 TYR A N 1
ATOM 644 C CA . TYR A 1 85 ? -5.069 -1.374 3.867 1.00 84.69 85 TYR A CA 1
ATOM 645 C C . TYR A 1 85 ? -4.173 -2.293 3.020 1.00 84.69 85 TYR A C 1
ATOM 647 O O . TYR A 1 85 ? -3.385 -1.798 2.219 1.00 84.69 85 TYR A O 1
ATOM 655 N N . ILE A 1 86 ? -4.340 -3.619 3.103 1.00 87.62 86 ILE A N 1
ATOM 656 C CA . ILE A 1 86 ? -3.676 -4.568 2.188 1.00 87.62 86 ILE A CA 1
ATOM 657 C C . ILE A 1 86 ? -4.117 -4.312 0.745 1.00 87.62 86 ILE A C 1
ATOM 659 O O . ILE A 1 86 ? -3.273 -4.227 -0.143 1.00 87.62 86 ILE A O 1
ATOM 663 N N . VAL A 1 87 ? -5.422 -4.152 0.506 1.00 86.31 87 VAL A N 1
ATOM 664 C CA . VAL A 1 87 ? -5.960 -3.870 -0.836 1.00 86.31 87 VAL A CA 1
ATOM 665 C C . VAL A 1 87 ? -5.394 -2.563 -1.393 1.00 86.31 87 VAL A C 1
ATOM 667 O O . VAL A 1 87 ? -5.035 -2.497 -2.571 1.00 86.31 87 VAL A O 1
ATOM 670 N N . TYR A 1 88 ? -5.237 -1.549 -0.541 1.00 84.00 88 TYR A N 1
ATOM 671 C CA . TYR A 1 88 ? -4.555 -0.316 -0.913 1.00 84.00 88 TYR A CA 1
ATOM 672 C C . TYR A 1 88 ? -3.094 -0.556 -1.321 1.00 84.00 88 TYR A C 1
ATOM 674 O O . TYR A 1 88 ? -2.713 -0.153 -2.418 1.00 84.00 88 TYR A O 1
ATOM 682 N N . TRP A 1 89 ? -2.289 -1.245 -0.505 1.00 84.94 89 TRP A N 1
ATOM 683 C CA . TRP A 1 89 ? -0.884 -1.524 -0.833 1.00 84.94 89 TRP A CA 1
ATOM 684 C C . TRP A 1 89 ? -0.719 -2.364 -2.099 1.00 84.94 89 TRP A C 1
ATOM 686 O O . TRP A 1 89 ? 0.175 -2.101 -2.897 1.00 84.94 89 TRP A O 1
ATOM 696 N N . VAL A 1 90 ? -1.606 -3.334 -2.328 1.00 83.50 90 VAL A N 1
ATOM 697 C CA . VAL A 1 90 ? -1.625 -4.119 -3.569 1.00 83.50 90 VAL A CA 1
ATOM 698 C C . VAL A 1 90 ? -1.943 -3.221 -4.766 1.00 83.50 90 VAL A C 1
ATOM 700 O O . VAL A 1 90 ? -1.238 -3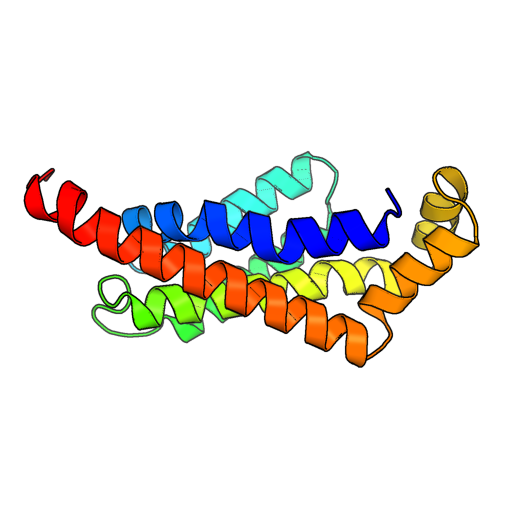.280 -5.770 1.00 83.50 90 VAL A O 1
ATOM 703 N N . THR A 1 91 ? -2.934 -2.331 -4.647 1.00 81.94 91 THR A N 1
ATOM 704 C CA . THR A 1 91 ? -3.260 -1.348 -5.698 1.00 81.94 91 THR A CA 1
ATOM 705 C C . THR A 1 91 ? -2.091 -0.395 -5.955 1.00 81.94 91 THR A C 1
ATOM 707 O O . THR A 1 91 ? -1.764 -0.098 -7.102 1.00 81.94 91 THR A O 1
ATOM 710 N N . PHE A 1 92 ? -1.402 0.032 -4.896 1.00 78.00 92 PHE A N 1
ATOM 711 C CA . PHE A 1 92 ? -0.186 0.831 -4.992 1.00 78.00 92 PHE A CA 1
ATOM 712 C C . PHE A 1 92 ? 0.975 0.051 -5.629 1.00 78.00 92 PHE A C 1
ATOM 714 O O . PHE A 1 92 ? 1.775 0.630 -6.348 1.00 78.00 92 PHE A O 1
ATOM 721 N N . GLY A 1 93 ? 1.052 -1.270 -5.471 1.00 77.62 93 GLY A N 1
ATOM 722 C CA . GLY A 1 93 ? 2.012 -2.103 -6.201 1.00 77.62 93 GLY A CA 1
ATOM 723 C C . GLY A 1 93 ? 1.879 -1.971 -7.725 1.00 77.62 93 GLY A C 1
ATOM 724 O O . GLY A 1 93 ? 2.886 -1.892 -8.428 1.00 77.62 93 GLY A O 1
ATOM 725 N N . PHE A 1 94 ? 0.649 -1.846 -8.236 1.00 73.19 94 PHE A N 1
ATOM 726 C CA . PHE A 1 94 ? 0.394 -1.623 -9.665 1.00 73.19 94 PHE A CA 1
ATOM 727 C C . PHE A 1 94 ? 0.834 -0.237 -10.157 1.00 73.19 94 PHE A C 1
ATOM 729 O O . PHE A 1 94 ? 1.124 -0.092 -11.345 1.00 73.19 94 PHE A O 1
ATOM 736 N N . TYR A 1 95 ? 0.973 0.763 -9.274 1.00 73.31 95 TYR A N 1
ATOM 737 C CA . TYR A 1 95 ? 1.577 2.049 -9.645 1.00 73.31 95 TYR A CA 1
ATOM 738 C C . TYR A 1 95 ? 2.988 1.872 -10.211 1.00 73.31 95 TYR A C 1
ATOM 740 O O . TYR A 1 95 ? 3.328 2.555 -11.167 1.00 73.31 95 TYR A O 1
ATOM 748 N N . GLY A 1 96 ? 3.791 0.934 -9.695 1.00 70.25 96 GLY A N 1
ATOM 749 C CA . GLY A 1 96 ? 5.133 0.677 -10.232 1.00 70.25 96 GLY A CA 1
ATOM 750 C C . GLY A 1 96 ? 5.133 0.120 -11.663 1.00 70.25 96 GLY A C 1
ATOM 751 O O . GLY A 1 96 ? 6.092 0.317 -12.403 1.00 70.25 96 GLY A O 1
ATOM 752 N N . ILE A 1 97 ? 4.033 -0.516 -12.078 1.00 73.50 97 ILE A N 1
ATOM 753 C CA . ILE A 1 97 ? 3.881 -1.171 -13.385 1.00 73.50 97 ILE A CA 1
ATOM 754 C C . ILE A 1 97 ? 3.391 -0.176 -14.453 1.00 73.50 97 ILE A C 1
ATOM 756 O O . ILE A 1 97 ? 3.779 -0.258 -15.617 1.00 73.50 97 ILE A O 1
ATOM 760 N N . ILE A 1 98 ? 2.560 0.799 -14.073 1.00 74.19 98 ILE A N 1
ATOM 761 C CA . ILE A 1 98 ? 1.897 1.721 -15.013 1.00 74.19 98 ILE A CA 1
ATOM 762 C C . ILE A 1 98 ? 2.881 2.592 -15.825 1.00 74.19 98 ILE A C 1
ATOM 764 O O . ILE A 1 98 ? 2.748 2.620 -17.052 1.00 74.19 98 ILE A O 1
ATOM 768 N N . PRO A 1 99 ? 3.885 3.267 -15.225 1.00 70.31 99 PRO A N 1
ATOM 769 C CA . PRO A 1 99 ? 4.880 4.033 -15.976 1.00 70.31 99 PRO A CA 1
ATOM 770 C C . PRO A 1 99 ? 5.670 3.165 -16.958 1.00 70.31 99 PRO A C 1
ATOM 772 O O . PRO A 1 99 ? 5.974 3.616 -18.059 1.00 70.31 99 PRO A O 1
ATOM 775 N N . TYR A 1 100 ? 5.951 1.911 -16.589 1.00 72.69 100 TYR A N 1
ATOM 776 C CA . TYR A 1 100 ? 6.646 0.962 -17.455 1.00 72.69 100 TYR A CA 1
ATOM 777 C C . TYR A 1 100 ? 5.809 0.582 -18.684 1.00 72.69 100 TYR A C 1
ATOM 779 O O . TYR A 1 100 ? 6.334 0.553 -19.793 1.00 72.69 100 TYR A O 1
ATOM 787 N N . VAL A 1 101 ? 4.508 0.322 -18.510 1.00 73.62 101 VAL A N 1
ATOM 788 C CA . VAL A 1 101 ? 3.616 -0.084 -19.611 1.00 73.62 101 VAL A CA 1
ATOM 789 C C . VAL A 1 101 ? 3.287 1.084 -20.544 1.00 73.62 101 VAL A C 1
ATOM 791 O O . VAL A 1 101 ? 3.252 0.899 -21.757 1.00 73.62 101 VAL A O 1
ATOM 794 N N . LEU A 1 102 ? 3.059 2.285 -20.002 1.00 73.19 102 LEU A N 1
ATOM 795 C CA . LEU A 1 102 ? 2.642 3.448 -20.795 1.00 73.19 102 LEU A CA 1
ATOM 796 C C . LEU A 1 102 ? 3.813 4.227 -21.409 1.00 73.19 102 LEU A C 1
ATOM 798 O O . LEU A 1 102 ? 3.672 4.774 -22.499 1.00 73.19 102 LEU A O 1
ATOM 802 N N . PHE A 1 103 ? 4.963 4.284 -20.730 1.00 76.44 103 PHE A N 1
ATOM 803 C CA . PHE A 1 103 ? 6.102 5.130 -21.109 1.00 76.44 103 PHE A CA 1
ATOM 804 C C . PHE A 1 103 ? 7.424 4.368 -21.060 1.00 76.44 103 PHE A C 1
ATOM 806 O O . PHE A 1 103 ? 8.436 4.890 -20.588 1.00 76.44 103 PHE A O 1
ATOM 813 N N . ARG A 1 104 ? 7.421 3.130 -21.565 1.00 72.62 104 ARG A N 1
ATOM 814 C CA . ARG A 1 104 ? 8.572 2.220 -21.520 1.00 72.62 104 ARG A CA 1
ATOM 815 C C . ARG A 1 104 ? 9.876 2.891 -21.946 1.00 72.62 104 ARG A C 1
ATOM 817 O O . ARG A 1 104 ? 10.842 2.837 -21.202 1.00 72.62 104 ARG A O 1
ATOM 824 N N . GLU A 1 105 ? 9.906 3.556 -23.098 1.00 75.75 105 GLU A N 1
ATOM 825 C CA . GLU A 1 105 ? 11.132 4.173 -23.629 1.00 75.75 105 GLU A CA 1
ATOM 826 C C . GLU A 1 105 ? 11.680 5.286 -22.726 1.00 75.75 105 GLU A C 1
ATOM 828 O O . GLU A 1 105 ? 12.872 5.311 -22.423 1.00 75.75 105 GLU A O 1
ATOM 833 N N . ALA A 1 106 ? 10.813 6.182 -22.246 1.00 76.25 106 ALA A N 1
ATOM 834 C CA . ALA A 1 106 ? 11.211 7.266 -21.351 1.00 76.25 106 ALA A CA 1
ATOM 835 C C . ALA A 1 106 ? 11.664 6.733 -19.981 1.00 76.25 106 ALA A C 1
ATOM 837 O O . ALA A 1 106 ? 12.661 7.203 -19.434 1.00 76.25 106 ALA A O 1
ATOM 838 N N . TYR A 1 107 ? 10.965 5.722 -19.458 1.00 75.88 107 TYR A N 1
ATOM 839 C CA . TYR A 1 107 ? 11.290 5.064 -18.195 1.00 75.88 107 TYR A CA 1
ATOM 840 C C . TYR A 1 107 ? 12.631 4.320 -18.267 1.00 75.88 107 TYR A C 1
ATOM 842 O O . TYR A 1 107 ? 13.474 4.489 -17.389 1.00 75.88 107 TYR A O 1
ATOM 850 N N . MET A 1 108 ? 12.870 3.563 -19.343 1.00 76.69 108 MET A N 1
ATOM 851 C CA . MET A 1 108 ? 14.140 2.872 -19.594 1.00 76.69 108 MET A CA 1
ATOM 852 C C . MET A 1 108 ? 15.299 3.858 -19.708 1.00 76.69 108 MET A C 1
ATOM 854 O O . MET A 1 108 ? 16.295 3.706 -19.011 1.00 76.69 108 MET A O 1
ATOM 858 N N . LYS A 1 109 ? 15.139 4.922 -20.502 1.00 79.50 109 LYS A N 1
ATOM 859 C CA . LYS A 1 109 ? 16.168 5.954 -20.676 1.00 79.50 109 LYS A CA 1
ATOM 860 C C . LYS A 1 109 ? 16.506 6.666 -19.364 1.00 79.50 109 LYS A C 1
ATOM 862 O O . LYS A 1 109 ? 17.669 6.967 -19.097 1.00 79.50 109 LYS A O 1
ATOM 867 N N . GLN A 1 110 ? 15.499 6.922 -18.529 1.00 78.19 110 GLN A N 1
ATOM 868 C CA . GLN A 1 110 ? 15.711 7.470 -17.194 1.00 78.19 110 GLN A CA 1
ATOM 869 C C . GLN A 1 110 ? 16.491 6.483 -16.318 1.00 78.19 110 GLN A C 1
ATOM 871 O O . GLN A 1 110 ? 17.486 6.868 -15.715 1.00 78.19 110 GLN A O 1
ATOM 876 N N . LEU A 1 111 ? 16.085 5.213 -16.268 1.00 77.12 111 LEU A N 1
ATOM 877 C CA . LEU A 1 111 ? 16.761 4.193 -15.465 1.00 77.12 111 LEU A CA 1
ATOM 878 C C . LEU A 1 111 ? 18.211 3.957 -15.905 1.00 77.12 111 LEU A C 1
ATOM 880 O O . LEU A 1 111 ? 19.092 3.895 -15.053 1.00 77.12 111 LEU A O 1
ATOM 884 N N . GLU A 1 112 ? 18.474 3.905 -17.208 1.00 80.00 112 GLU A N 1
ATOM 885 C CA . GLU A 1 112 ? 19.818 3.765 -17.788 1.00 80.00 112 GLU A CA 1
ATOM 886 C C . GLU A 1 112 ? 20.731 4.962 -17.480 1.00 80.00 112 GLU A C 1
ATOM 888 O O . GLU A 1 112 ? 21.951 4.826 -17.485 1.00 80.00 112 GLU A O 1
ATOM 893 N N . THR A 1 113 ? 20.160 6.131 -17.165 1.00 82.25 113 THR A N 1
ATOM 894 C CA . THR A 1 113 ? 20.933 7.311 -16.741 1.00 82.25 113 THR A CA 1
ATOM 895 C C . THR A 1 113 ? 21.476 7.160 -15.314 1.00 82.25 113 THR A C 1
ATOM 897 O O . THR A 1 113 ? 22.515 7.732 -14.987 1.00 82.25 113 THR A O 1
ATOM 900 N N . TYR A 1 114 ? 20.784 6.403 -14.455 1.00 77.06 114 TYR A N 1
ATOM 901 C CA . TYR A 1 114 ? 21.101 6.299 -13.024 1.00 77.06 114 TYR A CA 1
ATOM 902 C C . TYR A 1 114 ? 21.640 4.928 -12.598 1.00 77.06 114 TYR A C 1
ATOM 904 O O . TYR A 1 114 ? 22.264 4.829 -11.541 1.00 77.06 114 TYR A O 1
ATOM 912 N N . TYR A 1 115 ? 21.400 3.877 -13.383 1.00 81.62 115 TYR A N 1
ATOM 913 C CA . TYR A 1 115 ? 21.673 2.493 -13.008 1.00 81.62 115 TYR A CA 1
ATOM 914 C C . TYR A 1 115 ? 22.355 1.710 -14.128 1.00 81.62 115 TYR A C 1
ATOM 916 O O . TYR A 1 115 ? 22.162 1.965 -15.315 1.00 81.62 115 TYR A O 1
ATOM 924 N N . ASN A 1 116 ? 23.125 0.694 -13.737 1.00 85.19 116 ASN A N 1
ATOM 925 C CA . ASN A 1 116 ? 23.758 -0.223 -14.679 1.00 85.19 116 ASN A CA 1
ATOM 926 C C . ASN A 1 116 ? 22.715 -1.147 -15.327 1.00 85.19 116 ASN A C 1
ATOM 928 O O . ASN A 1 116 ? 21.702 -1.477 -14.713 1.00 85.19 116 ASN A O 1
ATOM 932 N N . ALA A 1 117 ? 23.004 -1.665 -16.525 1.00 81.25 117 ALA A N 1
ATOM 933 C CA . ALA A 1 117 ? 22.081 -2.528 -17.276 1.00 81.25 117 ALA A CA 1
ATOM 934 C C . ALA A 1 117 ? 21.561 -3.746 -16.478 1.00 81.25 117 ALA A C 1
ATOM 936 O O . ALA A 1 117 ? 20.392 -4.123 -16.599 1.00 81.25 117 ALA A O 1
ATOM 937 N N . ALA A 1 118 ? 22.405 -4.338 -15.625 1.00 82.56 118 ALA A N 1
ATOM 938 C CA . ALA A 1 118 ? 22.015 -5.444 -14.749 1.00 82.56 118 ALA A CA 1
ATOM 939 C C . ALA A 1 118 ? 20.967 -5.020 -13.701 1.00 82.56 118 ALA A C 1
ATOM 941 O O . ALA A 1 118 ? 19.981 -5.726 -13.488 1.00 82.56 118 ALA A O 1
ATOM 942 N N . ASP A 1 119 ? 21.140 -3.842 -13.099 1.00 81.94 119 ASP A N 1
ATOM 943 C CA . ASP A 1 119 ? 20.218 -3.293 -12.103 1.00 81.94 119 ASP A CA 1
ATOM 944 C C . ASP A 1 119 ? 18.890 -2.871 -12.744 1.00 81.94 119 ASP A C 1
ATOM 946 O O . ASP A 1 119 ? 17.823 -3.144 -12.197 1.00 81.94 119 ASP A O 1
ATOM 950 N N . VAL A 1 120 ? 18.939 -2.274 -13.939 1.00 80.88 120 VAL A N 1
ATOM 951 C CA . VAL A 1 120 ? 17.746 -1.911 -14.719 1.00 80.88 120 VAL A CA 1
ATOM 952 C C . VAL A 1 120 ? 16.918 -3.154 -15.055 1.00 80.88 120 VAL A C 1
ATOM 954 O O . VAL A 1 120 ? 15.709 -3.174 -14.834 1.00 80.88 120 VAL A O 1
ATOM 957 N N . THR A 1 121 ? 17.569 -4.226 -15.512 1.00 82.56 121 THR A N 1
ATOM 958 C CA . THR A 1 121 ? 16.900 -5.500 -15.828 1.00 82.56 121 THR A CA 1
ATOM 959 C C . THR A 1 121 ? 16.227 -6.099 -14.592 1.00 82.56 121 THR A C 1
ATOM 961 O O . THR A 1 121 ? 15.071 -6.517 -14.655 1.00 82.56 121 THR A O 1
ATOM 964 N N . ALA A 1 122 ? 16.910 -6.078 -13.447 1.00 83.38 122 ALA A N 1
ATOM 965 C CA . ALA A 1 122 ? 16.366 -6.536 -12.174 1.00 83.38 122 ALA A CA 1
ATOM 966 C C . ALA A 1 122 ? 15.145 -5.711 -11.712 1.00 83.38 122 ALA A C 1
ATOM 968 O O . ALA A 1 122 ? 14.149 -6.271 -11.248 1.00 83.38 122 ALA A O 1
ATOM 969 N N . MET A 1 123 ? 15.184 -4.385 -11.882 1.00 80.81 123 MET A N 1
ATOM 970 C CA . MET A 1 123 ? 14.063 -3.492 -11.557 1.00 80.81 123 MET A CA 1
ATOM 971 C C . MET A 1 123 ? 12.863 -3.683 -12.486 1.00 80.81 123 MET A C 1
ATOM 973 O O . MET A 1 123 ? 11.728 -3.516 -12.059 1.00 80.81 123 MET A O 1
ATOM 977 N N . ILE A 1 124 ? 13.078 -4.055 -13.745 1.00 81.81 124 ILE A N 1
ATOM 978 C CA . ILE A 1 124 ? 11.981 -4.381 -14.665 1.00 81.81 124 ILE A CA 1
ATOM 979 C C . ILE A 1 124 ? 11.374 -5.731 -14.306 1.00 81.81 124 ILE A C 1
ATOM 981 O O . ILE A 1 124 ? 10.149 -5.862 -14.249 1.00 81.81 124 ILE A O 1
ATOM 985 N N . ALA A 1 125 ? 12.221 -6.725 -14.026 1.00 83.38 125 ALA A N 1
ATOM 986 C CA . ALA A 1 125 ? 11.788 -8.066 -13.652 1.00 83.38 125 ALA A CA 1
ATOM 987 C C . ALA A 1 125 ? 10.849 -8.032 -12.436 1.00 83.38 125 ALA A C 1
ATOM 989 O O . ALA A 1 125 ? 9.879 -8.781 -12.391 1.00 83.38 125 ALA A O 1
ATOM 990 N N . GLN A 1 126 ? 11.060 -7.107 -11.492 1.00 81.19 126 GLN A N 1
ATOM 991 C CA . GLN A 1 126 ? 10.203 -6.985 -10.307 1.00 81.19 126 GLN A CA 1
ATOM 992 C C . GLN A 1 126 ? 8.740 -6.600 -10.616 1.00 81.19 126 GLN A C 1
ATOM 994 O O . GLN A 1 126 ? 7.851 -6.894 -9.820 1.00 81.19 126 GLN A O 1
ATOM 999 N N . TYR A 1 127 ? 8.496 -5.960 -11.764 1.00 80.00 127 TYR A N 1
ATOM 1000 C CA . TYR A 1 127 ? 7.181 -5.479 -12.203 1.00 80.00 127 TYR A CA 1
ATOM 1001 C C . TYR A 1 127 ? 6.576 -6.296 -13.346 1.00 80.00 127 TYR A C 1
ATOM 1003 O O . TYR A 1 127 ? 5.408 -6.102 -13.677 1.00 80.00 127 TYR A O 1
ATOM 1011 N N . THR A 1 128 ? 7.359 -7.181 -13.962 1.00 80.06 128 THR A N 1
ATOM 1012 C CA . THR A 1 128 ? 6.966 -7.934 -15.164 1.00 80.06 128 THR A CA 1
ATOM 1013 C C . THR A 1 128 ? 6.885 -9.435 -14.916 1.00 80.06 128 THR A C 1
ATOM 1015 O O . THR A 1 128 ? 6.014 -10.096 -15.475 1.00 80.06 128 THR A O 1
ATOM 1018 N N . GLU A 1 129 ? 7.729 -9.972 -14.036 1.00 84.88 129 GLU A N 1
ATOM 1019 C CA . GLU A 1 129 ? 7.771 -11.401 -13.745 1.00 84.88 129 GLU A CA 1
ATOM 1020 C C . GLU A 1 129 ? 6.850 -11.758 -12.579 1.00 84.88 129 GLU A C 1
ATOM 1022 O O . GLU A 1 129 ? 6.925 -11.199 -11.477 1.00 84.88 129 GLU A O 1
ATOM 1027 N N . LEU A 1 130 ? 6.015 -12.771 -12.800 1.00 84.56 130 LEU A N 1
ATOM 1028 C CA . LEU A 1 130 ? 5.010 -13.212 -11.838 1.00 84.56 130 LEU A CA 1
ATOM 1029 C C . LEU A 1 130 ? 5.582 -13.562 -10.445 1.00 84.56 130 LEU A C 1
ATOM 1031 O O . LEU A 1 130 ? 4.984 -13.133 -9.456 1.00 84.56 130 LEU A O 1
ATOM 1035 N N . PRO A 1 131 ? 6.725 -14.269 -10.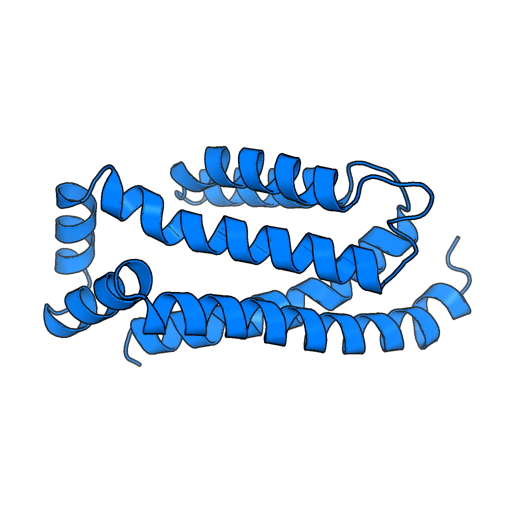304 1.00 88.31 131 PRO A N 1
ATOM 1036 C CA . PRO A 1 131 ? 7.273 -14.605 -8.987 1.00 88.31 131 PRO A CA 1
ATOM 1037 C C . PRO A 1 131 ? 7.623 -13.373 -8.145 1.00 88.31 131 PRO A C 1
ATOM 1039 O O . PRO A 1 131 ? 7.371 -13.355 -6.939 1.00 88.31 131 PRO A O 1
ATOM 1042 N N . TRP A 1 132 ? 8.164 -12.326 -8.771 1.00 86.56 132 TRP A N 1
ATOM 1043 C CA . TRP A 1 132 ? 8.564 -11.109 -8.069 1.00 86.56 132 TRP A CA 1
ATOM 1044 C C . TRP A 1 132 ? 7.363 -10.250 -7.678 1.00 86.56 132 TRP A C 1
ATOM 1046 O O . TRP A 1 132 ? 7.329 -9.724 -6.565 1.00 86.56 132 TRP A O 1
ATOM 1056 N N . ILE A 1 133 ? 6.345 -10.179 -8.539 1.00 85.56 133 ILE A N 1
ATOM 1057 C CA . ILE A 1 133 ? 5.078 -9.506 -8.226 1.00 85.56 133 ILE A CA 1
ATOM 1058 C C . ILE A 1 133 ? 4.391 -10.203 -7.044 1.00 85.56 133 ILE A C 1
ATOM 1060 O O . ILE A 1 133 ? 3.956 -9.543 -6.099 1.00 85.56 133 ILE A O 1
ATOM 1064 N N . LEU A 1 134 ? 4.333 -11.540 -7.053 1.00 87.75 134 LEU A N 1
ATOM 1065 C CA . LEU A 1 134 ? 3.772 -12.322 -5.947 1.00 87.75 134 LEU A CA 1
ATOM 1066 C C . LEU A 1 134 ? 4.550 -12.098 -4.646 1.00 87.75 134 LEU A C 1
ATOM 1068 O O . LEU A 1 134 ? 3.934 -11.901 -3.597 1.00 87.75 134 LEU A O 1
ATOM 1072 N N . LEU A 1 135 ? 5.885 -12.068 -4.710 1.00 90.00 135 LEU A N 1
ATOM 1073 C CA . LEU A 1 135 ? 6.728 -11.766 -3.554 1.00 90.00 135 LEU A CA 1
ATOM 1074 C C . LEU A 1 135 ? 6.452 -10.359 -3.006 1.00 90.00 135 LEU A C 1
ATOM 1076 O O . LEU A 1 135 ? 6.286 -10.195 -1.799 1.00 90.00 135 LEU A O 1
ATOM 1080 N N . MET A 1 136 ? 6.353 -9.353 -3.877 1.00 88.19 136 MET A N 1
ATOM 1081 C CA . MET A 1 136 ? 6.031 -7.978 -3.490 1.00 88.19 136 MET A CA 1
ATOM 1082 C C . MET A 1 136 ? 4.672 -7.903 -2.782 1.00 88.19 136 MET A C 1
ATOM 1084 O O . MET A 1 136 ? 4.570 -7.330 -1.696 1.00 88.19 136 MET A O 1
ATOM 1088 N N . MET A 1 137 ? 3.634 -8.527 -3.347 1.00 88.25 137 MET A N 1
ATOM 1089 C CA . MET A 1 137 ? 2.305 -8.568 -2.729 1.00 88.25 137 MET A CA 1
ATOM 1090 C C . MET A 1 137 ? 2.319 -9.292 -1.378 1.00 88.25 137 MET A C 1
ATOM 1092 O O . MET A 1 137 ? 1.696 -8.824 -0.422 1.00 88.25 137 MET A O 1
ATOM 1096 N N . ALA A 1 138 ? 3.059 -10.399 -1.269 1.00 90.62 138 ALA A N 1
ATOM 1097 C CA . ALA A 1 138 ? 3.216 -11.128 -0.015 1.00 90.62 138 ALA A CA 1
ATOM 1098 C C . ALA A 1 138 ? 3.908 -10.274 1.059 1.00 90.62 138 ALA A C 1
ATOM 1100 O O . ALA A 1 138 ? 3.485 -10.283 2.214 1.00 90.62 138 ALA A O 1
ATOM 1101 N N . LEU A 1 139 ? 4.925 -9.494 0.685 1.00 90.94 139 LEU A N 1
ATOM 1102 C CA . LEU A 1 139 ? 5.627 -8.576 1.584 1.00 90.94 139 LEU A CA 1
ATOM 1103 C C . LEU A 1 139 ? 4.736 -7.416 2.044 1.00 90.94 139 LEU A C 1
ATOM 1105 O O . LEU A 1 139 ? 4.723 -7.110 3.239 1.00 90.94 139 LEU A O 1
ATOM 1109 N N . PHE A 1 140 ? 3.934 -6.832 1.147 1.00 90.62 140 PHE A N 1
ATOM 1110 C CA . PHE A 1 140 ? 2.938 -5.822 1.516 1.00 90.62 140 PHE A CA 1
ATOM 1111 C C . PHE A 1 140 ? 1.916 -6.372 2.513 1.00 90.62 140 PHE A C 1
ATOM 1113 O O . PHE A 1 140 ? 1.629 -5.738 3.534 1.00 90.62 140 PHE A O 1
ATOM 1120 N N . ALA A 1 141 ? 1.395 -7.574 2.252 1.00 89.81 141 ALA A N 1
ATOM 1121 C CA . ALA A 1 141 ? 0.456 -8.239 3.143 1.00 89.81 141 ALA A CA 1
ATOM 1122 C C . ALA A 1 141 ? 1.096 -8.552 4.503 1.00 89.81 141 ALA A C 1
ATOM 1124 O O . ALA A 1 141 ? 0.533 -8.203 5.540 1.00 89.81 141 ALA A O 1
ATOM 1125 N N . ALA A 1 142 ? 2.295 -9.141 4.518 1.00 92.38 142 ALA A N 1
ATOM 1126 C CA . ALA A 1 142 ? 3.016 -9.479 5.741 1.00 92.38 142 ALA A CA 1
ATOM 1127 C C . ALA A 1 142 ? 3.328 -8.234 6.585 1.00 92.38 142 ALA A C 1
ATOM 1129 O O . ALA A 1 142 ? 3.021 -8.211 7.778 1.00 92.38 142 ALA A O 1
ATOM 1130 N N . GLY A 1 143 ? 3.866 -7.177 5.967 1.00 89.94 143 GLY A N 1
ATOM 1131 C CA . GLY A 1 143 ? 4.145 -5.908 6.637 1.00 89.94 143 GLY A CA 1
ATOM 1132 C C . GLY A 1 143 ? 2.881 -5.296 7.241 1.00 89.94 143 GLY A C 1
ATOM 1133 O O . GLY A 1 143 ? 2.875 -4.913 8.411 1.00 89.94 143 GLY A O 1
ATOM 1134 N N . THR A 1 144 ? 1.780 -5.293 6.487 1.00 91.12 144 THR A N 1
ATOM 1135 C CA . THR A 1 144 ? 0.489 -4.768 6.954 1.00 91.12 144 THR A CA 1
ATOM 1136 C C . THR A 1 144 ? -0.087 -5.595 8.102 1.00 91.12 144 THR A C 1
ATOM 1138 O O . THR A 1 144 ? -0.569 -5.040 9.085 1.00 91.12 144 THR A O 1
ATOM 1141 N N . ILE A 1 145 ? -0.005 -6.926 8.042 1.00 91.44 145 ILE A N 1
ATOM 1142 C CA . ILE A 1 145 ? -0.489 -7.803 9.116 1.00 91.44 145 ILE A CA 1
ATOM 1143 C C . ILE A 1 145 ? 0.330 -7.581 10.389 1.00 91.44 145 ILE A C 1
ATOM 1145 O O . ILE A 1 145 ? -0.246 -7.362 11.455 1.00 91.44 145 ILE A O 1
ATOM 1149 N N . VAL A 1 146 ? 1.662 -7.589 10.296 1.00 92.38 146 VAL A N 1
ATOM 1150 C CA . VAL A 1 146 ? 2.545 -7.386 11.456 1.00 92.38 146 VAL A CA 1
ATOM 1151 C C . VAL A 1 146 ? 2.344 -5.992 12.052 1.00 92.38 146 VAL A C 1
ATOM 1153 O O . VAL A 1 146 ? 2.133 -5.865 13.262 1.00 92.38 146 VAL A O 1
ATOM 1156 N N . GLY A 1 147 ? 2.319 -4.952 11.216 1.00 89.69 147 GLY A N 1
ATOM 1157 C CA . GLY A 1 147 ? 2.016 -3.587 11.642 1.00 89.69 147 GLY A CA 1
ATOM 1158 C C . GLY A 1 147 ? 0.624 -3.471 12.271 1.00 89.69 147 GLY A C 1
ATOM 1159 O O . GLY A 1 147 ? 0.454 -2.849 13.317 1.00 89.69 147 GLY A O 1
ATOM 1160 N N . GLY A 1 148 ? -0.375 -4.153 11.714 1.00 89.44 148 GLY A N 1
ATOM 1161 C CA . GLY A 1 148 ? -1.726 -4.224 12.263 1.00 89.44 148 GLY A CA 1
ATOM 1162 C C . GLY A 1 148 ? -1.796 -4.918 13.626 1.00 89.44 148 GLY A C 1
ATOM 1163 O O . GLY A 1 148 ? -2.512 -4.458 14.515 1.00 89.44 148 GLY A O 1
ATOM 1164 N N . LEU A 1 149 ? -1.014 -5.979 13.849 1.00 89.00 149 LEU A N 1
ATOM 1165 C CA . LEU A 1 149 ? -0.911 -6.653 15.150 1.00 89.00 149 LEU A CA 1
ATOM 1166 C C . LEU A 1 149 ? -0.277 -5.744 16.211 1.00 89.00 149 LEU A C 1
ATOM 1168 O O . LEU A 1 149 ? -0.773 -5.673 17.341 1.00 89.00 149 LEU A O 1
ATOM 1172 N N . ILE A 1 150 ? 0.793 -5.030 15.852 1.00 89.31 150 ILE A N 1
ATOM 1173 C CA . ILE A 1 150 ? 1.445 -4.044 16.726 1.00 89.31 150 ILE A CA 1
ATOM 1174 C C . ILE A 1 150 ? 0.466 -2.906 17.043 1.00 89.31 150 ILE A C 1
ATOM 1176 O O . ILE A 1 150 ? 0.235 -2.599 18.216 1.00 89.31 150 ILE A O 1
ATOM 1180 N N . GLY A 1 151 ? -0.176 -2.349 16.013 1.00 85.88 151 GLY A N 1
ATOM 1181 C CA . GLY A 1 151 ? -1.193 -1.307 16.128 1.00 85.88 151 GLY A CA 1
ATOM 1182 C C . GLY A 1 151 ? -2.362 -1.723 17.009 1.00 85.88 151 GLY A C 1
ATOM 1183 O O . GLY A 1 151 ? -2.748 -0.980 17.902 1.00 85.88 151 GLY A O 1
ATOM 1184 N N . SER A 1 152 ? -2.869 -2.947 16.851 1.00 86.00 152 SER A N 1
ATOM 1185 C CA . SER A 1 152 ? -3.951 -3.501 17.674 1.00 86.00 152 SER A CA 1
ATOM 1186 C C . SER A 1 152 ? -3.586 -3.552 19.159 1.00 86.00 152 SER A C 1
ATOM 1188 O O . SER A 1 152 ? -4.373 -3.137 20.016 1.00 86.00 152 SER A O 1
ATOM 1190 N N . LYS A 1 153 ? -2.379 -4.037 19.481 1.00 86.19 153 LYS A N 1
ATOM 1191 C CA . LYS A 1 153 ? -1.885 -4.076 20.865 1.00 86.19 153 LYS A CA 1
ATOM 1192 C C . LYS A 1 153 ? -1.737 -2.667 21.432 1.00 86.19 153 LYS A C 1
ATOM 1194 O O . LYS A 1 153 ? -2.164 -2.418 22.560 1.00 86.19 153 LYS A O 1
ATOM 1199 N N . PHE A 1 154 ? -1.173 -1.747 20.652 1.00 83.69 154 PHE A N 1
ATOM 1200 C CA . PHE A 1 154 ? -0.991 -0.356 21.055 1.00 83.69 154 PHE A CA 1
ATOM 1201 C C . PHE A 1 154 ? -2.331 0.355 21.296 1.00 83.69 154 PHE A C 1
ATOM 1203 O O . PHE A 1 154 ? -2.524 0.974 22.344 1.00 83.69 154 PHE A O 1
ATOM 1210 N N . LEU A 1 155 ? -3.282 0.183 20.377 1.00 81.50 155 LEU A N 1
ATOM 1211 C CA . LEU A 1 155 ? -4.631 0.733 20.432 1.00 81.50 155 LEU A CA 1
ATOM 1212 C C . LEU A 1 155 ? -5.370 0.287 21.700 1.00 81.50 155 LEU A C 1
ATOM 1214 O O . LEU A 1 155 ? -5.900 1.116 22.439 1.00 81.50 155 LEU A O 1
ATOM 1218 N N . LYS A 1 156 ? -5.362 -1.019 21.993 1.00 81.12 156 LYS A N 1
ATOM 1219 C CA . LYS A 1 156 ? -6.013 -1.580 23.186 1.00 81.12 156 LYS A CA 1
ATOM 1220 C C . LYS A 1 156 ? -5.356 -1.106 24.482 1.00 81.12 156 LYS A C 1
ATOM 1222 O O . LYS A 1 156 ? -6.058 -0.803 25.443 1.00 81.12 156 LYS A O 1
ATOM 1227 N N . LYS A 1 157 ? -4.020 -1.059 24.522 1.00 79.44 157 LYS A N 1
ATOM 1228 C CA . LYS A 1 157 ? -3.264 -0.776 25.750 1.00 79.44 157 LYS A CA 1
ATOM 1229 C C . LYS A 1 157 ? -3.231 0.711 26.107 1.00 79.44 157 LYS A C 1
ATOM 1231 O O . LYS A 1 157 ? -3.368 1.030 27.284 1.00 79.44 157 LYS A O 1
ATOM 1236 N N . HIS A 1 158 ? -3.051 1.591 25.122 1.00 78.94 158 HIS A N 1
ATOM 1237 C CA . HIS A 1 158 ? -2.802 3.016 25.362 1.00 78.94 158 HIS A CA 1
ATOM 1238 C C . HIS A 1 158 ? -3.928 3.913 24.855 1.00 78.94 158 HIS A C 1
ATOM 1240 O O . HIS A 1 158 ? -4.316 4.832 25.560 1.00 78.94 158 HIS A O 1
ATOM 1246 N N . VAL A 1 159 ? -4.494 3.654 23.673 1.00 72.50 159 VAL A N 1
ATOM 1247 C CA . VAL A 1 159 ? -5.452 4.592 23.059 1.00 72.50 159 VAL A CA 1
ATOM 1248 C C . VAL A 1 159 ? -6.846 4.448 23.667 1.00 72.50 159 VAL A C 1
ATOM 1250 O O . VAL A 1 159 ? -7.361 5.395 24.254 1.00 72.50 159 VAL A O 1
ATOM 1253 N N . ARG A 1 160 ? -7.440 3.251 23.594 1.00 73.81 160 ARG A N 1
ATOM 1254 C CA . ARG A 1 160 ? -8.793 2.997 24.118 1.00 73.81 160 ARG A CA 1
ATOM 1255 C C . ARG A 1 160 ? -8.843 3.060 25.646 1.00 73.81 160 ARG A C 1
ATOM 1257 O O . ARG A 1 160 ? -9.833 3.508 26.214 1.00 73.81 160 ARG A O 1
ATOM 1264 N N . LYS A 1 161 ? -7.761 2.653 26.320 1.00 68.50 161 LYS A N 1
ATOM 1265 C CA . LYS A 1 161 ? -7.668 2.690 27.788 1.00 68.50 161 LYS A CA 1
ATOM 1266 C C . LYS A 1 161 ? -7.536 4.112 28.339 1.00 68.50 161 LYS A C 1
ATOM 1268 O O . LYS A 1 161 ? -8.024 4.372 29.432 1.00 68.50 161 LYS A O 1
ATOM 1273 N N . ALA A 1 162 ? -6.918 5.025 27.590 1.00 66.75 162 ALA A N 1
ATOM 1274 C CA . ALA A 1 162 ? -6.732 6.403 28.033 1.00 66.75 162 ALA A CA 1
ATOM 1275 C C . ALA A 1 162 ? -7.994 7.276 27.912 1.00 66.75 162 ALA A C 1
ATOM 1277 O O . ALA A 1 162 ? -7.931 8.428 28.324 1.00 66.75 162 ALA A O 1
ATOM 1278 N N . LYS A 1 163 ? -9.120 6.763 27.370 1.00 57.91 163 LYS A N 1
ATOM 1279 C CA . LYS A 1 163 ? -10.358 7.536 27.117 1.00 57.91 163 LYS A CA 1
ATOM 1280 C C . LYS A 1 163 ? -10.066 8.939 26.558 1.00 57.91 163 LYS A C 1
ATOM 1282 O O . LYS A 1 163 ? -10.659 9.916 27.005 1.00 57.91 163 LYS A O 1
ATOM 1287 N N . ILE A 1 164 ? -9.113 9.051 25.631 1.00 54.50 164 ILE A N 1
ATOM 1288 C CA . ILE A 1 164 ? -8.829 10.335 24.984 1.00 54.50 164 ILE A CA 1
ATOM 1289 C C . ILE A 1 164 ? -9.992 10.571 24.021 1.00 54.50 164 ILE A C 1
ATOM 1291 O O . ILE A 1 164 ? -10.003 10.006 22.925 1.00 54.50 164 ILE A O 1
ATOM 1295 N N . ALA A 1 165 ? -10.995 11.272 24.551 1.00 44.41 165 ALA A N 1
ATOM 1296 C CA . ALA A 1 165 ? -12.221 11.716 23.905 1.00 44.41 165 ALA A CA 1
ATOM 1297 C C . ALA A 1 165 ? -11.946 12.883 22.953 1.00 44.41 165 ALA A C 1
ATOM 1299 O O . ALA A 1 165 ? -11.024 13.678 23.253 1.00 44.41 165 ALA A O 1
#

Secondary structure (DSSP, 8-state):
--HHHHHHHHHHHHHHHHHHHHHHHHHHH--TTHHHHHHHHHHHHHHHTT-TTHHHHHHHHHHHHHHHT-SSSTTT-HHHHHHHHHHHHHHHHHHTTHHHHHSHHHHHHHHHHHS-HHHHHHHHHHHHSHHHHHHHHHHHHHHHHHHHHHHHHHIIIIITTTT--

Solvent-accessible surface area (backbone atoms only — not comparable to full-atom values): 8444 Å² total; per-residue (Å²): 128,60,67,51,57,57,49,55,52,45,38,21,50,51,33,29,64,46,29,23,57,51,51,49,49,36,47,69,67,57,53,89,58,54,66,25,51,55,36,41,53,51,14,52,55,40,25,75,74,70,38,62,73,37,38,65,44,21,52,53,24,17,53,55,22,42,60,68,43,65,68,82,68,30,43,70,36,65,68,48,46,44,52,22,50,36,50,27,50,49,45,53,56,49,50,71,34,48,54,50,75,77,37,42,69,64,48,50,56,54,41,61,74,78,40,55,73,70,52,45,51,47,51,48,41,45,64,71,37,66,71,42,42,53,50,47,48,50,31,27,42,50,14,26,51,54,10,34,53,53,20,50,53,48,34,58,65,53,51,66,65,60,65,77,124